Protein AF-A0A7Y9RU69-F1 (afdb_monomer)

Nearest PDB structures (foldseek):
  7a0g-assembly1_GGG  TM=3.962E-01  e=2.880E+00  Serratia marcescens
  7a0g-assembly1_EEE  TM=3.928E-01  e=5.376E+00  Serratia marcescens

Organism: NCBI:txid1119534

Secondary structure (DSSP, 8-state):
----HHHHHHTTTT---HHHHHHHHHHHHHHHHHHHHHHIIIII----S-TTSS-HHHHHHHHHHHHHHHHHHHHHHHHHHHHHHHHHHHHHHHHHHH--

Radius of gyration: 22.65 Å; Cα contacts (8 Å, |Δi|>4): 78; chains: 1; bounding box: 67×18×54 Å

pLDDT: mean 75.7, std 15.47, range [44.38, 95.81]

Mean predicted aligned error: 11.36 Å

Sequence (100 aa):
MQQSPIKAWRGGRFAPSWSFHFGLVLAGWGIFNLLEGIVNHHLLGVHHVR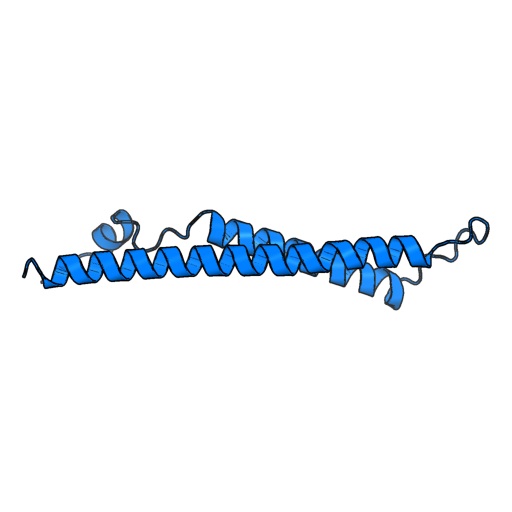DDIGAPLSWDLGFLAFGVPLVISGWLLHKRGSAVMERRARAVARRASVGS

Structure (mmCIF, N/CA/C/O backbone):
data_AF-A0A7Y9RU69-F1
#
_entry.id   AF-A0A7Y9RU69-F1
#
loop_
_atom_site.group_PDB
_atom_site.id
_atom_site.type_symbol
_atom_site.label_atom_id
_atom_site.label_alt_id
_atom_site.label_comp_id
_atom_site.label_asym_id
_atom_site.label_entity_id
_atom_site.label_seq_id
_atom_site.pdbx_PDB_ins_code
_atom_site.Cartn_x
_atom_site.Cartn_y
_atom_site.Cartn_z
_atom_site.occupancy
_atom_site.B_iso_or_equiv
_atom_site.auth_seq_id
_atom_site.auth_comp_id
_atom_site.auth_asym_id
_atom_site.auth_atom_id
_atom_site.pdbx_PDB_model_num
ATOM 1 N N . MET A 1 1 ? -38.900 -0.519 18.649 1.00 44.38 1 MET A N 1
ATOM 2 C CA . MET A 1 1 ? -37.899 0.517 19.001 1.00 44.38 1 MET A CA 1
ATOM 3 C C . MET A 1 1 ? -36.879 0.638 17.870 1.00 44.38 1 MET A C 1
ATOM 5 O O . MET A 1 1 ? -35.985 -0.191 17.775 1.00 44.38 1 MET A O 1
ATOM 9 N N . GLN A 1 2 ? -37.033 1.625 16.982 1.00 50.75 2 GLN A N 1
ATOM 10 C CA . GLN A 1 2 ? -36.108 1.883 15.870 1.00 50.75 2 GLN A CA 1
ATOM 11 C C . GLN A 1 2 ? -34.945 2.744 16.392 1.00 50.75 2 GLN A C 1
ATOM 13 O O . GLN A 1 2 ? -35.143 3.916 16.708 1.00 50.75 2 GLN A O 1
ATOM 18 N N . GLN A 1 3 ? -33.741 2.189 16.552 1.00 54.41 3 GLN A N 1
ATOM 19 C CA . GLN A 1 3 ? -32.585 3.010 16.926 1.00 54.41 3 GLN A CA 1
ATOM 20 C C . GLN A 1 3 ? -32.162 3.874 15.733 1.00 54.41 3 GLN A C 1
ATOM 22 O O . GLN A 1 3 ? -31.905 3.362 14.644 1.00 54.41 3 GLN A O 1
ATOM 27 N N . SER A 1 4 ? -32.104 5.190 15.931 1.00 54.28 4 SER A N 1
ATOM 28 C CA . SER A 1 4 ? -31.794 6.154 14.878 1.00 54.28 4 SER A CA 1
ATOM 29 C C . SER A 1 4 ? -30.339 6.008 14.391 1.00 54.28 4 SER A C 1
ATOM 31 O O . SER A 1 4 ? -29.414 5.965 15.213 1.00 54.28 4 SER A O 1
A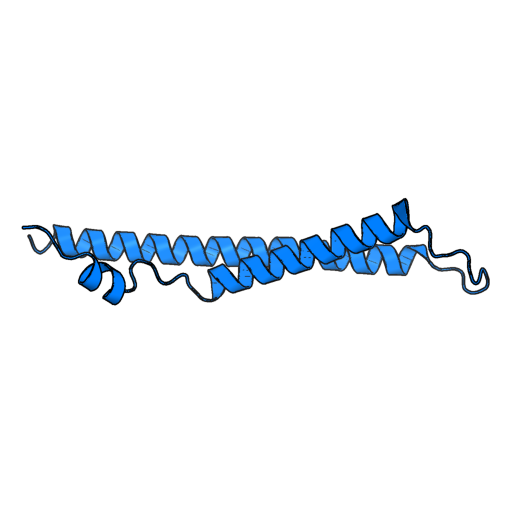TOM 33 N N . PRO A 1 5 ? -30.096 5.974 13.063 1.00 60.88 5 PRO A N 1
ATOM 34 C CA . PRO A 1 5 ? -28.778 5.699 12.466 1.00 60.88 5 PRO A CA 1
ATOM 35 C C . PRO A 1 5 ? -27.673 6.670 12.922 1.00 60.88 5 PRO A C 1
ATOM 37 O O . PRO A 1 5 ? -26.494 6.318 12.949 1.00 60.88 5 PRO A O 1
ATOM 40 N N . ILE A 1 6 ? -28.058 7.861 13.387 1.00 67.56 6 ILE A N 1
ATOM 41 C CA . ILE A 1 6 ? -27.177 8.917 13.902 1.00 67.56 6 ILE A CA 1
ATOM 42 C C . ILE A 1 6 ? -26.445 8.500 15.193 1.00 67.56 6 ILE A C 1
ATOM 44 O O . ILE A 1 6 ? -25.246 8.750 15.328 1.00 67.56 6 ILE A O 1
ATOM 48 N N . LYS A 1 7 ? -27.116 7.816 16.137 1.00 65.31 7 LYS A N 1
ATOM 49 C CA . LYS A 1 7 ? -26.459 7.294 17.360 1.00 65.31 7 LYS A CA 1
ATOM 50 C C . LYS A 1 7 ? -25.425 6.229 17.018 1.00 65.31 7 LYS A C 1
ATOM 52 O O . LYS A 1 7 ? -24.350 6.162 17.607 1.00 65.31 7 LYS A O 1
ATOM 57 N N . ALA A 1 8 ? -25.759 5.425 16.021 1.00 60.38 8 ALA A N 1
ATOM 58 C CA . ALA A 1 8 ? -24.929 4.356 15.523 1.00 60.38 8 ALA A CA 1
ATOM 59 C C . ALA A 1 8 ? -23.642 4.914 14.865 1.00 60.38 8 ALA A C 1
ATOM 61 O O . ALA A 1 8 ? -22.564 4.342 15.047 1.00 60.38 8 ALA A O 1
ATOM 62 N N . TRP A 1 9 ? -23.740 6.037 14.147 1.00 59.41 9 TRP A N 1
ATOM 63 C CA . TRP A 1 9 ? -22.607 6.748 13.541 1.00 59.41 9 TRP A CA 1
ATOM 64 C C . TRP A 1 9 ? -21.715 7.440 14.590 1.00 59.41 9 TRP A C 1
ATOM 66 O O . TRP A 1 9 ? -20.499 7.262 14.575 1.00 59.41 9 TRP A O 1
ATOM 76 N N . ARG A 1 10 ? -22.312 8.112 15.587 1.00 61.75 10 ARG A N 1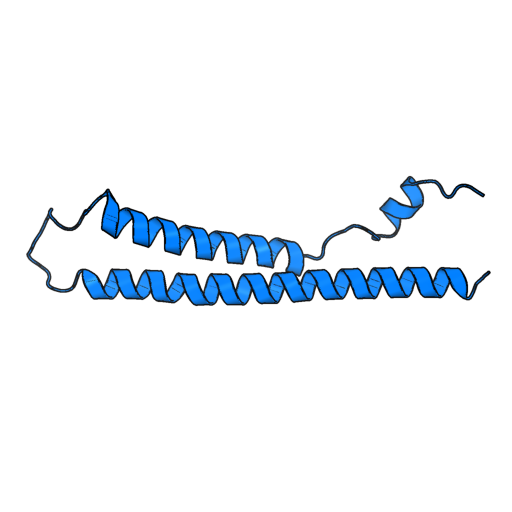
ATOM 77 C CA . ARG A 1 10 ? -21.581 8.726 16.717 1.00 61.75 10 ARG A CA 1
ATOM 78 C C . ARG A 1 10 ? -20.841 7.723 17.613 1.00 61.75 10 ARG A C 1
ATOM 80 O O . ARG A 1 10 ? -19.862 8.093 18.246 1.00 61.75 10 ARG A O 1
ATOM 87 N N . GLY A 1 11 ? -21.273 6.462 17.659 1.00 59.59 11 GLY A N 1
ATOM 88 C CA . GLY A 1 11 ? -20.651 5.407 18.471 1.00 59.59 11 GLY A CA 1
ATOM 89 C C . GLY A 1 11 ? -19.346 4.819 17.916 1.00 59.59 11 GLY A C 1
ATOM 90 O O . GLY A 1 11 ? -18.892 3.794 18.418 1.00 59.59 11 GLY A O 1
ATOM 91 N N . GLY A 1 12 ? -18.767 5.384 16.848 1.00 58.38 12 GLY A N 1
ATOM 92 C CA . GLY A 1 12 ? -17.503 4.900 16.271 1.00 58.38 12 GLY A CA 1
ATOM 93 C C . GLY A 1 12 ? -17.598 3.529 15.587 1.00 58.38 12 GLY A C 1
ATOM 94 O O . GLY A 1 12 ? -16.579 2.948 15.226 1.00 58.38 12 GLY A O 1
ATOM 95 N N . ARG A 1 13 ? -18.816 3.015 15.370 1.00 59.53 13 ARG A N 1
ATOM 96 C CA . ARG A 1 13 ? -19.089 1.704 14.750 1.00 59.53 13 ARG A CA 1
ATOM 97 C C . ARG A 1 13 ? -18.577 1.569 13.308 1.00 59.53 13 ARG A C 1
ATOM 99 O O . ARG A 1 13 ? -18.522 0.453 12.811 1.00 59.53 13 ARG A O 1
ATOM 106 N N . PHE A 1 14 ? -18.216 2.679 12.661 1.00 56.31 14 PHE A N 1
ATOM 107 C CA . PHE A 1 14 ? -17.775 2.721 11.264 1.00 56.31 14 PHE A CA 1
ATOM 108 C C . PHE A 1 14 ? -16.520 3.559 11.016 1.00 56.31 14 PHE A C 1
ATOM 110 O O . PHE A 1 14 ? -16.163 3.737 9.862 1.00 56.31 14 PHE A O 1
ATOM 117 N N . ALA A 1 15 ? -15.850 4.083 12.047 1.00 62.19 15 ALA A N 1
ATOM 118 C CA . ALA A 1 15 ? -14.631 4.863 11.833 1.00 62.19 15 ALA A CA 1
ATOM 119 C C . ALA A 1 15 ? -13.467 3.894 11.565 1.00 62.19 15 ALA A C 1
ATOM 121 O O . ALA A 1 15 ? -13.022 3.231 12.510 1.00 62.19 15 ALA A O 1
ATOM 122 N N . PRO A 1 16 ? -12.982 3.750 10.317 1.00 68.56 16 PRO A N 1
ATOM 123 C CA . PRO A 1 16 ? -11.932 2.788 10.029 1.00 68.56 16 PRO A CA 1
ATOM 124 C C . PRO A 1 16 ? -10.642 3.260 10.707 1.00 68.56 16 PRO A C 1
ATOM 126 O O . PRO A 1 16 ? -10.334 4.453 10.738 1.00 68.56 16 PRO A O 1
ATOM 129 N N . SER A 1 17 ? -9.899 2.329 11.308 1.00 83.00 17 SER A N 1
ATOM 130 C CA . SER A 1 17 ? -8.686 2.685 12.050 1.00 83.00 17 SER 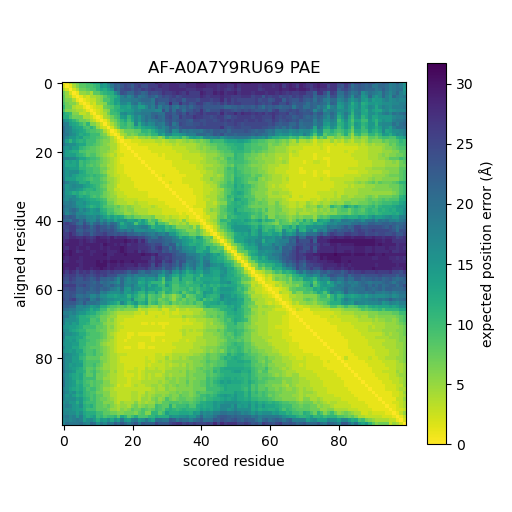A CA 1
ATOM 131 C C . SER A 1 17 ? -7.622 3.305 11.140 1.00 83.00 17 SER A C 1
ATOM 133 O O . SER A 1 17 ? -7.574 3.034 9.942 1.00 83.00 17 SER A O 1
ATOM 135 N N . TRP A 1 18 ? -6.715 4.098 11.712 1.00 86.00 18 TRP A N 1
ATOM 136 C CA . TRP A 1 18 ? -5.559 4.626 10.978 1.00 86.00 18 TRP A CA 1
ATOM 137 C C . TRP A 1 18 ? -4.752 3.518 10.289 1.00 86.00 18 TRP A C 1
ATOM 139 O O . TRP A 1 18 ? -4.382 3.666 9.132 1.00 86.00 18 TRP A O 1
ATOM 149 N N . SER A 1 19 ? -4.577 2.364 10.942 1.00 87.88 19 SER A N 1
ATOM 150 C CA . SER A 1 19 ? -3.910 1.193 10.356 1.00 87.88 19 SER A CA 1
ATOM 151 C C . SER A 1 19 ? -4.626 0.640 9.119 1.00 87.88 19 SER A C 1
ATOM 153 O O . SER A 1 19 ? -3.968 0.157 8.206 1.00 87.88 19 SER A O 1
ATOM 155 N N . PHE A 1 20 ? -5.959 0.727 9.062 1.00 90.56 20 PHE A N 1
ATOM 156 C CA . PHE A 1 20 ? -6.726 0.294 7.893 1.00 90.56 20 PHE A CA 1
ATOM 157 C C . PHE A 1 20 ? -6.398 1.148 6.662 1.00 90.56 20 PHE A C 1
ATOM 159 O O . PHE A 1 20 ? -6.028 0.604 5.623 1.00 90.56 20 PHE A O 1
ATOM 166 N N . HIS A 1 21 ? -6.507 2.474 6.792 1.00 91.12 21 HIS A N 1
ATOM 167 C CA . HIS A 1 21 ? -6.269 3.400 5.683 1.00 91.12 21 HIS A CA 1
ATOM 168 C C . HIS A 1 21 ? -4.794 3.449 5.302 1.00 91.12 21 HIS A C 1
ATOM 170 O O . HIS A 1 21 ? -4.454 3.333 4.130 1.00 91.12 21 HIS A O 1
ATOM 176 N N . PHE A 1 22 ? -3.914 3.568 6.297 1.00 93.75 22 PHE A N 1
ATOM 177 C CA . PHE A 1 22 ? -2.479 3.649 6.062 1.00 93.75 22 PHE A CA 1
ATOM 178 C C . PHE A 1 22 ? -1.939 2.361 5.434 1.00 93.75 22 PHE A C 1
ATOM 180 O O . PHE A 1 22 ? -1.094 2.422 4.549 1.00 93.75 22 PHE A O 1
ATOM 187 N N . GLY A 1 23 ? -2.477 1.197 5.819 1.00 92.69 23 GLY A N 1
ATOM 188 C CA . GLY A 1 23 ? -2.150 -0.073 5.174 1.00 92.69 23 GLY A CA 1
ATOM 189 C C . GLY A 1 23 ? -2.513 -0.102 3.686 1.00 92.69 23 GLY A C 1
ATOM 190 O O . GLY A 1 23 ? -1.706 -0.548 2.876 1.00 92.69 23 GLY A O 1
ATOM 191 N N . LEU A 1 24 ? -3.684 0.425 3.308 1.00 93.88 24 LEU A N 1
ATOM 192 C CA . LEU A 1 24 ? -4.100 0.516 1.901 1.00 93.88 24 LEU A CA 1
ATOM 193 C C . LEU A 1 24 ? -3.256 1.508 1.102 1.00 93.88 24 LEU A C 1
ATOM 195 O O . LEU A 1 24 ? -2.870 1.193 -0.018 1.00 93.88 24 LEU A O 1
ATOM 199 N N . VAL A 1 25 ? -2.938 2.672 1.677 1.00 95.75 25 VAL A N 1
ATOM 200 C CA . VAL A 1 25 ? -2.045 3.653 1.039 1.00 95.75 25 VAL A CA 1
ATOM 201 C C . VAL A 1 25 ? -0.666 3.040 0.807 1.00 95.75 25 VAL A C 1
ATOM 203 O O . VAL A 1 25 ? -0.138 3.134 -0.295 1.00 95.75 25 VAL A O 1
ATOM 206 N N . LEU A 1 26 ? -0.108 2.354 1.809 1.00 94.94 26 LEU A N 1
ATOM 207 C CA . LEU A 1 26 ? 1.207 1.720 1.708 1.00 94.94 26 LEU A CA 1
ATOM 208 C C . LEU A 1 26 ? 1.220 0.577 0.682 1.00 94.94 26 LEU A C 1
ATOM 210 O O . LEU A 1 26 ? 2.153 0.469 -0.111 1.00 94.94 26 LEU A O 1
ATOM 214 N N . ALA A 1 27 ? 0.168 -0.246 0.662 1.00 94.00 27 ALA A N 1
ATOM 215 C CA . ALA A 1 27 ? 0.027 -1.310 -0.325 1.00 94.00 27 ALA A CA 1
ATOM 216 C C . ALA A 1 27 ? -0.141 -0.749 -1.744 1.00 94.00 27 ALA A C 1
ATOM 218 O O . ALA A 1 27 ? 0.515 -1.224 -2.667 1.00 94.00 27 ALA A O 1
ATOM 219 N N . GLY A 1 28 ? -0.967 0.288 -1.912 1.00 93.44 28 GLY A N 1
ATOM 220 C CA . GLY A 1 28 ? -1.152 0.985 -3.185 1.00 93.44 28 GLY A CA 1
ATOM 221 C C . GLY A 1 28 ? 0.135 1.636 -3.684 1.00 93.44 28 GLY A C 1
ATOM 222 O O . GLY A 1 28 ? 0.464 1.502 -4.858 1.00 93.44 28 GLY A O 1
ATOM 223 N N . TRP A 1 29 ? 0.910 2.253 -2.788 1.00 92.62 29 TRP A N 1
ATOM 224 C CA . TRP A 1 29 ? 2.236 2.781 -3.105 1.00 92.62 29 TRP A CA 1
ATOM 225 C C . TRP A 1 29 ? 3.172 1.670 -3.590 1.00 92.62 29 TRP A C 1
ATOM 227 O O . TRP A 1 29 ? 3.771 1.799 -4.651 1.00 92.62 29 TRP A O 1
ATOM 237 N N . GLY A 1 30 ? 3.253 0.543 -2.876 1.00 91.25 30 GLY A N 1
ATOM 238 C CA . GLY A 1 30 ? 4.050 -0.608 -3.311 1.00 91.25 30 GLY A CA 1
ATOM 239 C C . GLY A 1 30 ? 3.637 -1.137 -4.691 1.00 91.25 30 GLY A C 1
ATOM 240 O O . GLY A 1 30 ? 4.497 -1.345 -5.541 1.00 91.25 30 GLY A O 1
ATOM 241 N N . ILE A 1 31 ? 2.330 -1.278 -4.948 1.00 91.94 31 ILE A N 1
ATOM 242 C CA . ILE A 1 31 ? 1.796 -1.698 -6.257 1.00 91.94 31 ILE A CA 1
ATOM 243 C C . ILE A 1 31 ? 2.181 -0.697 -7.347 1.00 91.94 31 ILE A C 1
ATOM 245 O O . ILE A 1 31 ? 2.626 -1.112 -8.412 1.00 91.94 31 ILE A O 1
ATOM 249 N N . PHE A 1 32 ? 2.049 0.605 -7.086 1.00 87.88 32 PHE A N 1
ATOM 250 C CA . PHE A 1 32 ? 2.448 1.647 -8.028 1.00 87.88 32 PHE A CA 1
ATOM 251 C C . PHE A 1 32 ? 3.930 1.534 -8.403 1.00 87.88 32 PHE A C 1
ATOM 253 O O . PHE A 1 32 ? 4.241 1.535 -9.585 1.00 87.88 32 PHE A O 1
ATOM 260 N N . ASN A 1 33 ? 4.825 1.346 -7.426 1.00 85.19 33 ASN A N 1
ATOM 261 C CA . ASN A 1 33 ? 6.262 1.185 -7.691 1.00 85.19 33 ASN A CA 1
ATOM 262 C C . ASN A 1 33 ? 6.556 -0.066 -8.534 1.00 85.19 33 ASN A C 1
ATOM 264 O O . ASN A 1 33 ? 7.400 -0.024 -9.423 1.00 85.19 33 ASN A O 1
ATOM 268 N N . LEU A 1 34 ? 5.847 -1.173 -8.283 1.00 85.19 34 LEU A N 1
ATOM 269 C CA . LEU A 1 34 ? 5.990 -2.385 -9.093 1.00 85.19 34 LEU A CA 1
ATOM 270 C C . LEU A 1 34 ? 5.509 -2.165 -10.531 1.00 85.19 34 LEU A C 1
ATOM 272 O O . LEU A 1 34 ? 6.186 -2.575 -11.469 1.00 85.19 34 LEU A O 1
ATOM 276 N N . LEU A 1 35 ? 4.351 -1.523 -10.706 1.00 85.06 35 LEU A N 1
ATOM 277 C CA . LEU A 1 35 ? 3.790 -1.240 -12.025 1.00 85.06 35 LEU A CA 1
ATOM 278 C C . LEU A 1 35 ? 4.664 -0.267 -12.810 1.00 85.06 35 LEU A C 1
ATOM 280 O O . LEU A 1 35 ? 4.923 -0.519 -13.977 1.00 85.06 35 LEU A O 1
ATOM 284 N N . GLU A 1 36 ? 5.124 0.810 -12.180 1.00 81.38 36 GLU A N 1
ATOM 285 C CA . GLU A 1 36 ? 5.965 1.827 -12.810 1.00 81.38 36 GLU A CA 1
ATOM 286 C C . GLU A 1 36 ? 7.322 1.243 -13.211 1.00 81.38 36 GLU A C 1
ATOM 288 O O . GLU A 1 36 ? 7.698 1.368 -14.372 1.00 81.38 36 GLU A O 1
ATOM 293 N N . GLY A 1 37 ? 7.959 0.456 -12.335 1.00 76.81 37 GLY A N 1
ATOM 294 C CA . GLY A 1 37 ? 9.163 -0.300 -12.683 1.00 76.81 37 GLY A CA 1
ATOM 295 C C . GLY A 1 37 ? 8.929 -1.231 -13.876 1.00 76.81 37 GLY A C 1
ATOM 296 O O . GLY A 1 37 ? 9.609 -1.129 -14.893 1.00 76.81 37 GLY A O 1
ATOM 297 N N . ILE A 1 38 ? 7.912 -2.101 -13.822 1.00 76.25 38 ILE A N 1
ATOM 298 C CA . ILE A 1 38 ? 7.607 -3.025 -14.930 1.00 76.25 38 ILE A CA 1
ATOM 299 C C . ILE A 1 38 ? 7.335 -2.264 -16.232 1.00 76.25 38 ILE A C 1
ATOM 301 O O . ILE A 1 38 ? 7.877 -2.636 -17.273 1.00 76.25 38 ILE A O 1
ATOM 305 N N . VAL A 1 39 ? 6.506 -1.221 -16.186 1.00 77.38 39 VAL A N 1
ATOM 306 C CA . VAL A 1 39 ? 6.109 -0.428 -17.355 1.00 77.38 39 VAL A CA 1
ATOM 307 C C . VAL A 1 39 ? 7.303 0.322 -17.932 1.00 77.38 39 VAL A C 1
ATOM 309 O O . VAL A 1 39 ? 7.500 0.287 -19.143 1.00 77.38 39 VAL A O 1
ATOM 312 N N . ASN A 1 40 ? 8.146 0.930 -17.105 1.00 69.62 40 ASN A N 1
ATOM 313 C CA . ASN A 1 40 ? 9.352 1.601 -17.575 1.00 69.62 40 ASN A CA 1
ATOM 314 C C . ASN A 1 40 ? 10.319 0.623 -18.248 1.00 69.62 40 ASN A C 1
ATOM 316 O O . ASN A 1 40 ? 10.870 0.941 -19.304 1.00 69.62 40 ASN A O 1
ATOM 320 N N . HIS A 1 41 ? 10.462 -0.590 -17.703 1.00 67.94 41 HIS A N 1
ATOM 321 C CA . HIS A 1 41 ? 11.314 -1.623 -18.296 1.00 67.94 41 HIS A CA 1
ATOM 322 C C . HIS A 1 41 ? 10.748 -2.215 -19.588 1.00 67.94 41 HIS A C 1
ATOM 324 O O . HIS A 1 41 ? 11.516 -2.487 -20.505 1.00 67.94 41 HIS A O 1
ATOM 330 N N . HIS A 1 42 ? 9.430 -2.415 -19.682 1.00 66.06 42 HIS A N 1
ATOM 331 C CA . HIS A 1 42 ? 8.821 -3.138 -20.807 1.00 66.06 42 HIS A CA 1
ATOM 332 C C . HIS A 1 42 ? 8.243 -2.233 -21.904 1.00 66.06 42 HIS A C 1
ATOM 334 O O . HIS A 1 42 ? 8.293 -2.614 -23.069 1.00 66.06 42 HIS A O 1
ATOM 340 N N . LEU A 1 43 ? 7.660 -1.075 -21.564 1.00 61.19 43 LEU A N 1
ATOM 341 C CA . LEU A 1 43 ? 7.003 -0.181 -22.534 1.00 61.19 43 LEU A CA 1
ATOM 342 C C . LEU A 1 43 ? 7.922 0.930 -23.025 1.00 61.19 43 LEU A C 1
ATOM 344 O O . LEU A 1 43 ? 7.867 1.288 -24.197 1.00 61.19 43 LEU A O 1
ATOM 348 N N . LEU A 1 44 ? 8.711 1.515 -22.126 1.00 58.25 44 LEU A N 1
ATOM 349 C CA . LEU A 1 44 ? 9.521 2.680 -22.460 1.00 58.25 44 LEU A CA 1
ATOM 350 C C . LEU A 1 44 ? 10.934 2.290 -22.893 1.00 58.25 44 LEU A C 1
ATOM 352 O O . LEU A 1 44 ? 11.506 2.997 -23.718 1.00 58.25 44 LEU A O 1
ATOM 356 N N . GLY A 1 45 ? 11.490 1.177 -22.393 1.00 58.34 45 GLY A N 1
ATOM 357 C CA . GLY A 1 45 ? 12.839 0.734 -22.768 1.00 58.34 45 GLY A CA 1
ATOM 358 C C . GLY A 1 45 ? 13.884 1.847 -22.614 1.00 58.34 45 GLY A C 1
ATOM 359 O O . GLY A 1 45 ? 14.872 1.883 -23.347 1.00 58.34 45 GLY A O 1
ATOM 360 N N . VAL A 1 46 ? 13.635 2.810 -21.716 1.00 58.62 46 VAL A N 1
ATOM 361 C CA . VAL A 1 46 ? 14.475 3.995 -21.518 1.00 58.62 46 VAL A CA 1
ATOM 362 C C . VAL A 1 46 ? 15.697 3.562 -20.717 1.00 58.62 46 VAL A C 1
ATOM 364 O O . VAL A 1 46 ? 15.770 3.742 -19.512 1.00 58.62 46 VAL A O 1
ATOM 367 N N . HIS A 1 47 ? 16.639 2.953 -21.433 1.00 58.25 47 HIS A N 1
ATOM 368 C CA . HIS A 1 47 ? 18.042 2.747 -21.061 1.00 58.25 47 HIS A CA 1
ATOM 369 C C . HIS A 1 47 ? 18.960 2.852 -22.300 1.00 58.2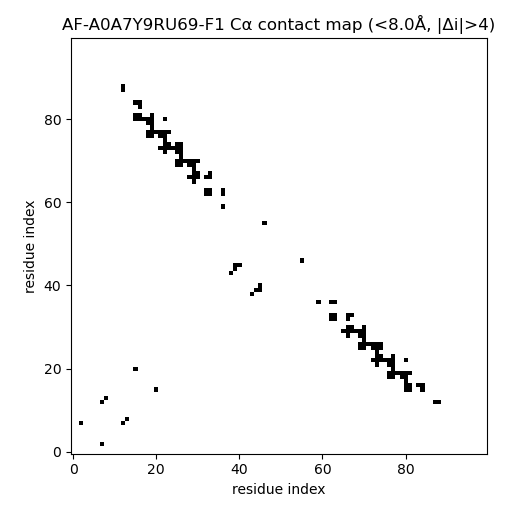5 47 HIS A C 1
ATOM 371 O O . HIS A 1 47 ? 20.054 2.311 -22.306 1.00 58.25 47 HIS A O 1
ATOM 377 N N . HIS A 1 48 ? 18.547 3.553 -23.366 1.00 54.72 48 HIS A N 1
ATOM 378 C CA . HIS A 1 48 ? 19.344 3.695 -24.604 1.00 54.72 48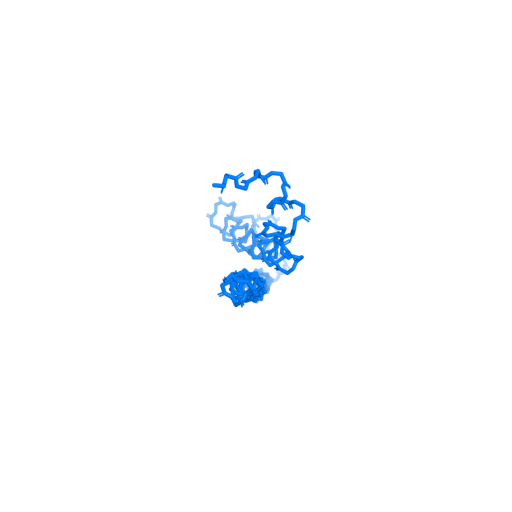 HIS A CA 1
ATOM 379 C C . HIS A 1 48 ? 19.836 5.120 -24.899 1.00 54.72 48 HIS A C 1
ATOM 381 O O . HIS A 1 48 ? 20.098 5.460 -26.048 1.00 54.72 48 HIS A O 1
ATOM 387 N N . VAL A 1 49 ? 19.982 5.979 -23.884 1.00 51.41 49 VAL A N 1
ATOM 388 C CA . VAL A 1 49 ? 20.560 7.322 -24.104 1.00 51.41 49 VAL A CA 1
ATOM 389 C C . VAL A 1 49 ? 22.056 7.390 -23.770 1.00 51.41 49 VAL A C 1
ATOM 391 O O . VAL A 1 49 ? 22.723 8.270 -24.305 1.00 51.41 49 VAL A O 1
ATOM 394 N N . ARG A 1 50 ? 22.617 6.457 -22.979 1.00 47.47 50 ARG A N 1
ATOM 395 C CA . ARG A 1 50 ? 24.060 6.399 -22.666 1.00 47.47 50 ARG A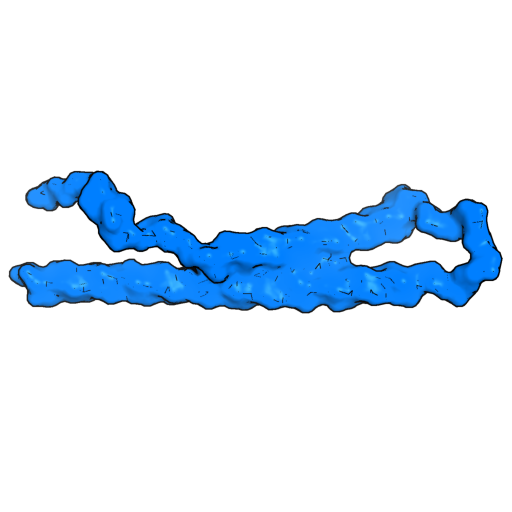 CA 1
ATOM 396 C C . ARG A 1 50 ? 24.514 4.997 -22.208 1.00 47.47 50 ARG A C 1
ATOM 398 O O . ARG A 1 50 ? 24.245 4.598 -21.079 1.00 47.47 50 ARG A O 1
ATOM 405 N N . ASP A 1 51 ? 25.196 4.265 -23.092 1.00 48.19 51 ASP A N 1
ATOM 406 C CA . ASP A 1 51 ? 25.773 2.920 -22.877 1.00 48.19 51 ASP A CA 1
ATOM 407 C C . ASP A 1 51 ? 27.137 2.938 -22.127 1.00 48.19 51 ASP A C 1
ATOM 409 O O . ASP A 1 51 ? 27.978 2.061 -22.314 1.00 48.19 51 ASP A O 1
ATOM 413 N N . ASP A 1 52 ? 27.409 3.942 -21.288 1.00 54.81 52 ASP A N 1
ATOM 414 C CA . ASP A 1 52 ? 28.734 4.196 -20.690 1.00 54.81 52 ASP A CA 1
ATOM 415 C C . ASP A 1 52 ? 28.884 3.800 -19.205 1.00 54.81 52 ASP A C 1
ATOM 417 O O . ASP A 1 52 ? 29.990 3.867 -18.667 1.00 54.81 52 ASP A O 1
ATOM 421 N N . ILE A 1 53 ? 27.831 3.318 -18.527 1.00 53.81 53 ILE A N 1
ATOM 422 C CA . ILE A 1 53 ? 27.914 2.910 -17.109 1.00 53.81 53 ILE A CA 1
ATOM 423 C C . ILE A 1 53 ? 27.187 1.572 -16.897 1.00 53.81 53 ILE A C 1
ATOM 425 O O . ILE A 1 53 ? 25.970 1.501 -16.756 1.00 53.81 53 ILE A O 1
ATOM 429 N N . GLY A 1 54 ? 27.955 0.481 -16.920 1.00 49.25 54 GLY A N 1
ATOM 430 C CA . GLY A 1 54 ? 27.478 -0.903 -17.019 1.00 49.25 54 GLY A CA 1
ATOM 431 C C . GLY A 1 54 ? 26.790 -1.507 -15.787 1.00 49.25 54 GLY A C 1
ATOM 432 O O . GLY A 1 54 ? 27.252 -2.534 -15.294 1.00 49.25 54 GLY A O 1
ATOM 433 N N . ALA A 1 55 ? 25.675 -0.940 -15.313 1.00 54.97 55 ALA A N 1
ATOM 434 C CA . ALA A 1 55 ? 24.770 -1.645 -14.393 1.00 54.97 55 ALA A CA 1
ATOM 435 C C . ALA A 1 55 ? 23.290 -1.166 -14.399 1.00 54.97 55 ALA A C 1
ATOM 437 O O . ALA A 1 55 ? 22.780 -0.805 -13.339 1.00 54.97 55 ALA A O 1
ATOM 438 N N . PRO A 1 56 ? 22.550 -1.190 -15.527 1.00 60.09 56 PRO A N 1
ATOM 439 C CA . PRO A 1 56 ? 21.133 -0.787 -15.536 1.00 60.09 56 PRO A CA 1
ATOM 440 C C . PRO A 1 56 ? 20.232 -1.738 -14.722 1.00 60.09 56 PRO A C 1
ATOM 442 O O . PRO A 1 56 ? 19.372 -1.309 -13.961 1.00 60.09 56 PRO A O 1
ATOM 445 N N . LEU A 1 57 ? 20.494 -3.049 -14.799 1.00 59.91 57 LEU A N 1
ATOM 446 C CA . LEU A 1 57 ? 19.603 -4.092 -14.268 1.00 59.91 57 LEU A CA 1
ATOM 447 C C . LEU A 1 57 ? 19.517 -4.157 -12.730 1.00 59.91 57 LEU A C 1
ATOM 449 O O . LEU A 1 57 ? 18.529 -4.641 -12.180 1.00 59.91 57 LEU A O 1
ATOM 453 N N . SER A 1 58 ? 20.568 -3.745 -12.015 1.00 59.25 58 SER A N 1
ATOM 454 C CA . SER A 1 58 ? 20.645 -3.876 -10.552 1.00 59.25 58 SER A CA 1
ATOM 455 C C . SER A 1 58 ? 19.843 -2.800 -9.825 1.00 59.25 58 SER A C 1
ATOM 457 O O . SER A 1 58 ? 19.283 -3.071 -8.761 1.00 59.25 58 SER A O 1
ATOM 459 N N . TRP A 1 59 ? 19.750 -1.601 -10.405 1.00 58.88 59 TRP A N 1
ATOM 460 C CA . TRP A 1 59 ? 18.937 -0.513 -9.865 1.00 58.88 59 TRP A CA 1
ATOM 461 C C . TRP A 1 59 ? 17.441 -0.815 -10.010 1.00 58.88 59 TRP A C 1
ATOM 463 O O . TRP A 1 59 ? 16.668 -0.671 -9.062 1.00 58.88 59 TRP A O 1
ATOM 473 N N . ASP A 1 60 ? 17.082 -1.373 -11.160 1.00 61.69 60 ASP A N 1
ATOM 474 C CA . ASP A 1 60 ? 15.742 -1.819 -11.533 1.00 61.69 60 ASP A CA 1
ATOM 475 C C . ASP A 1 60 ? 15.226 -2.931 -10.599 1.00 61.69 60 ASP A C 1
ATOM 477 O O . ASP A 1 60 ? 14.135 -2.855 -10.021 1.00 61.69 60 ASP A O 1
ATOM 481 N N . LEU A 1 61 ? 16.068 -3.941 -10.351 1.00 63.91 61 LEU A N 1
ATOM 482 C CA . LEU A 1 61 ? 15.797 -4.999 -9.375 1.00 63.91 61 LEU A CA 1
ATOM 483 C C . LEU A 1 61 ? 15.716 -4.463 -7.941 1.00 63.91 61 LEU A C 1
ATOM 485 O O . LEU A 1 61 ? 14.884 -4.939 -7.170 1.00 63.91 61 LEU A O 1
ATOM 489 N N . GLY A 1 62 ? 16.538 -3.473 -7.581 1.00 66.50 62 GLY A N 1
ATOM 490 C CA . GLY A 1 62 ? 16.495 -2.823 -6.269 1.00 66.50 62 GLY A CA 1
ATOM 491 C C . GLY A 1 62 ? 15.165 -2.112 -6.006 1.00 66.50 62 GLY A C 1
ATOM 492 O O . GLY A 1 62 ? 14.607 -2.222 -4.912 1.00 66.50 62 GLY A O 1
ATOM 493 N N . PHE A 1 63 ? 14.611 -1.450 -7.022 1.00 67.06 63 PHE A N 1
ATOM 494 C CA . PHE A 1 63 ? 13.335 -0.743 -6.920 1.00 67.06 63 PHE A CA 1
ATOM 495 C C . PHE A 1 63 ? 12.142 -1.710 -6.824 1.00 67.06 63 PHE A C 1
ATOM 497 O O . PHE A 1 63 ? 11.283 -1.570 -5.946 1.00 67.06 63 PHE A O 1
ATOM 504 N N . LEU A 1 64 ? 12.131 -2.766 -7.647 1.00 68.31 64 LEU A N 1
ATOM 505 C CA . LEU A 1 64 ? 11.135 -3.843 -7.562 1.00 68.31 64 LEU A CA 1
ATOM 506 C C . LEU A 1 64 ? 11.202 -4.582 -6.217 1.00 68.31 64 LEU A C 1
ATOM 508 O O . LEU A 1 64 ? 10.170 -4.845 -5.589 1.00 68.31 64 LEU A O 1
ATOM 512 N N . ALA A 1 65 ? 12.416 -4.863 -5.737 1.00 75.56 65 ALA A N 1
ATOM 513 C CA . ALA A 1 65 ? 12.646 -5.493 -4.442 1.00 75.56 65 ALA A CA 1
ATOM 514 C C . ALA A 1 65 ? 12.161 -4.632 -3.268 1.00 75.56 65 ALA A C 1
ATOM 516 O O . ALA A 1 65 ? 11.859 -5.186 -2.215 1.00 75.56 65 ALA A O 1
ATOM 517 N N . PHE A 1 66 ? 12.031 -3.311 -3.435 1.00 79.12 66 PHE A N 1
ATOM 518 C CA . PHE A 1 66 ? 11.452 -2.420 -2.427 1.00 79.12 66 PHE A CA 1
ATOM 519 C C . PHE A 1 66 ? 9.914 -2.377 -2.483 1.00 79.12 66 PHE A C 1
ATOM 521 O O . PHE A 1 66 ? 9.251 -2.302 -1.444 1.00 79.12 66 PHE A O 1
ATOM 528 N N . GLY A 1 67 ? 9.320 -2.504 -3.674 1.00 83.81 67 GLY A N 1
ATOM 529 C CA . GLY A 1 67 ? 7.865 -2.543 -3.861 1.00 83.81 67 GLY A CA 1
ATOM 530 C C . GLY A 1 67 ? 7.194 -3.749 -3.191 1.00 83.81 67 GLY A C 1
ATOM 531 O O . GLY A 1 67 ? 6.167 -3.603 -2.528 1.00 83.81 67 GLY A O 1
ATOM 532 N N . VAL A 1 68 ? 7.794 -4.939 -3.281 1.00 88.00 68 VAL A N 1
ATOM 533 C CA . VAL A 1 68 ? 7.258 -6.172 -2.667 1.00 88.00 68 VAL A CA 1
ATOM 534 C C . VAL A 1 68 ? 7.052 -6.055 -1.142 1.00 88.00 68 VAL A C 1
ATOM 536 O O . VAL A 1 68 ? 5.931 -6.291 -0.673 1.00 88.00 68 VAL A O 1
ATOM 539 N N . PRO A 1 69 ? 8.058 -5.673 -0.331 1.00 91.50 69 PRO A N 1
ATOM 540 C CA . PRO A 1 69 ? 7.887 -5.526 1.110 1.00 91.50 69 PRO A CA 1
ATOM 541 C C . PRO A 1 69 ? 6.922 -4.396 1.483 1.00 91.50 69 PRO A C 1
ATOM 543 O O . PRO A 1 69 ? 6.224 -4.529 2.491 1.00 91.50 69 PRO A O 1
ATOM 546 N N . LEU A 1 70 ? 6.807 -3.333 0.676 1.00 90.75 70 LEU A N 1
ATOM 547 C CA . LEU A 1 70 ? 5.775 -2.301 0.847 1.00 90.75 70 LEU A CA 1
ATOM 548 C C . LEU A 1 70 ? 4.364 -2.884 0.704 1.00 90.75 70 LEU A C 1
ATOM 550 O O . LEU A 1 70 ? 3.520 -2.667 1.578 1.00 90.75 70 LEU A O 1
ATOM 554 N N . VAL A 1 71 ? 4.121 -3.678 -0.346 1.00 93.75 71 VAL A N 1
ATOM 555 C CA . VAL A 1 71 ? 2.828 -4.347 -0.566 1.00 93.75 71 VAL A CA 1
ATOM 556 C C . VAL A 1 71 ? 2.496 -5.290 0.586 1.00 93.75 71 VAL A C 1
ATOM 558 O O . VAL A 1 71 ? 1.405 -5.209 1.153 1.00 93.75 71 VAL A O 1
ATOM 561 N N . ILE A 1 72 ? 3.440 -6.150 0.976 1.00 95.75 72 ILE A N 1
ATOM 562 C CA . ILE A 1 72 ? 3.239 -7.120 2.061 1.00 95.75 72 ILE A CA 1
ATOM 563 C C . ILE A 1 72 ? 2.949 -6.394 3.378 1.00 95.75 72 ILE A C 1
ATOM 565 O O . ILE A 1 72 ? 1.962 -6.697 4.053 1.00 95.75 72 ILE A O 1
ATOM 569 N N . SER A 1 73 ? 3.769 -5.407 3.737 1.00 94.56 73 SER A N 1
ATOM 570 C CA . SER A 1 73 ? 3.623 -4.667 4.995 1.00 94.56 73 SER A CA 1
ATOM 571 C C . SER A 1 73 ? 2.321 -3.869 5.035 1.00 94.56 73 SER A C 1
ATOM 573 O O . SER A 1 73 ? 1.610 -3.904 6.043 1.00 94.56 73 SER A O 1
ATOM 575 N N . GLY A 1 74 ? 1.961 -3.207 3.930 1.00 94.62 74 GLY A N 1
ATOM 576 C CA . GLY A 1 74 ? 0.700 -2.481 3.795 1.00 94.62 74 GLY A CA 1
ATOM 577 C C . GLY A 1 74 ? -0.512 -3.400 3.929 1.00 94.62 74 GLY A C 1
ATOM 578 O O . GLY A 1 74 ? -1.428 -3.120 4.706 1.00 94.62 74 GLY A O 1
ATOM 579 N N . TRP A 1 75 ? -0.482 -4.558 3.266 1.00 95.81 75 TRP A N 1
ATOM 580 C CA . TRP A 1 75 ? -1.550 -5.554 3.336 1.00 95.81 75 TRP A CA 1
ATOM 581 C C . TRP A 1 75 ? -1.732 -6.137 4.740 1.00 95.81 75 TRP A C 1
ATOM 583 O O . TRP A 1 75 ? -2.856 -6.234 5.245 1.00 95.81 75 TRP A O 1
ATOM 593 N N . LEU A 1 76 ? -0.634 -6.493 5.410 1.00 95.62 76 LEU A N 1
ATOM 594 C CA . LEU A 1 76 ? -0.674 -6.990 6.785 1.00 95.62 76 LEU A CA 1
ATOM 595 C C . LEU A 1 76 ? -1.211 -5.924 7.746 1.00 95.62 76 LEU A C 1
ATOM 597 O O . LEU A 1 76 ? -2.035 -6.232 8.613 1.00 95.62 76 LEU A O 1
ATOM 601 N N . LEU A 1 77 ? -0.798 -4.665 7.582 1.00 93.88 77 LEU A N 1
ATOM 602 C CA . LEU A 1 77 ? -1.284 -3.554 8.397 1.00 93.88 77 LEU A CA 1
ATOM 603 C C . LEU A 1 77 ? -2.783 -3.303 8.185 1.00 93.88 77 LEU A C 1
ATOM 605 O O . LEU A 1 77 ? -3.525 -3.157 9.161 1.00 93.88 77 LEU A O 1
ATOM 609 N N . HIS A 1 78 ? -3.237 -3.349 6.932 1.00 92.44 78 HIS A N 1
ATOM 610 C CA . HIS A 1 78 ? -4.649 -3.265 6.576 1.00 92.44 78 HIS A CA 1
ATOM 611 C C . HIS A 1 78 ? -5.460 -4.383 7.250 1.00 92.44 78 HIS A C 1
ATOM 613 O O . HIS A 1 78 ? -6.426 -4.097 7.962 1.00 92.44 78 HIS A O 1
ATOM 619 N N . LYS A 1 79 ? -5.025 -5.648 7.131 1.00 93.12 79 LYS A N 1
ATOM 620 C CA . LYS A 1 79 ? -5.691 -6.797 7.774 1.00 93.12 79 LYS A CA 1
ATOM 621 C C . LYS A 1 79 ? -5.781 -6.650 9.290 1.00 93.12 79 LYS A C 1
ATOM 623 O O . LYS A 1 79 ? -6.819 -6.952 9.882 1.00 93.12 79 LYS A O 1
ATOM 628 N N . ARG A 1 80 ? -4.718 -6.155 9.935 1.00 91.44 80 ARG A N 1
ATOM 629 C CA . ARG A 1 80 ? -4.729 -5.862 11.377 1.00 91.44 80 ARG A CA 1
ATOM 630 C C . ARG A 1 80 ? -5.764 -4.790 11.711 1.00 9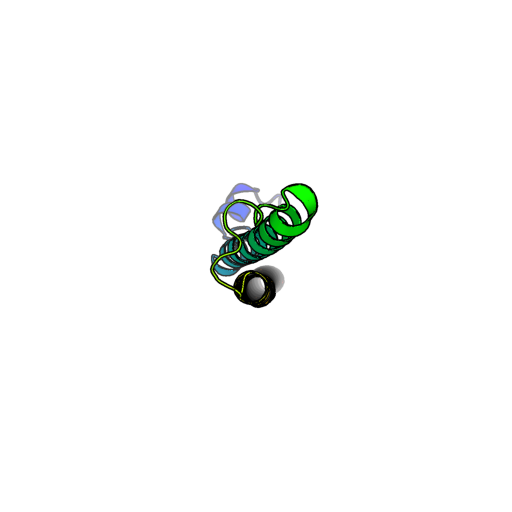1.44 80 ARG A C 1
ATOM 632 O O . ARG A 1 80 ? -6.523 -4.977 12.662 1.00 91.44 80 ARG A O 1
ATOM 639 N N . GLY A 1 81 ? -5.825 -3.715 10.924 1.00 89.19 81 GLY A N 1
ATOM 640 C CA . GLY A 1 81 ? -6.826 -2.658 11.054 1.00 89.19 81 GLY A CA 1
ATOM 641 C C . GLY A 1 81 ? -8.256 -3.199 10.983 1.00 89.19 81 GLY A C 1
ATOM 642 O O . GLY A 1 81 ? -9.044 -2.959 11.900 1.00 89.19 81 GLY A O 1
ATOM 643 N N . SER A 1 82 ? -8.562 -3.995 9.956 1.00 89.12 82 SER A N 1
ATOM 644 C CA . SER A 1 82 ? -9.869 -4.641 9.757 1.00 89.12 82 SER A CA 1
ATOM 645 C C . SER A 1 82 ? -10.245 -5.553 10.928 1.00 89.12 82 SER A C 1
ATOM 647 O O . SER A 1 82 ? -11.320 -5.413 11.511 1.00 89.12 82 SER A O 1
ATOM 649 N N . ALA A 1 83 ? -9.319 -6.407 11.374 1.00 90.00 83 ALA A N 1
ATOM 650 C CA . ALA A 1 83 ? -9.559 -7.314 12.494 1.00 90.00 83 ALA A CA 1
ATOM 651 C C . ALA A 1 83 ? -9.824 -6.571 13.819 1.00 90.00 83 ALA A C 1
ATOM 653 O O . ALA A 1 83 ? -10.629 -7.020 14.639 1.00 90.00 83 ALA A O 1
ATOM 654 N N . VAL A 1 84 ? -9.167 -5.426 14.057 1.00 88.56 84 VAL A N 1
ATOM 655 C CA . VAL A 1 84 ? -9.456 -4.573 15.225 1.00 88.56 84 VAL A CA 1
ATOM 656 C C . VAL A 1 84 ? -10.867 -3.990 15.132 1.00 88.56 84 VAL A C 1
ATOM 658 O O . VAL A 1 84 ? -11.578 -3.988 16.139 1.00 88.56 84 VAL A O 1
ATOM 661 N N . MET A 1 85 ? -11.290 -3.528 13.952 1.00 84.44 85 MET A N 1
ATOM 662 C CA . MET A 1 85 ? -12.640 -2.984 13.749 1.00 84.44 85 MET A CA 1
ATOM 663 C C . MET A 1 85 ? -13.711 -4.038 14.003 1.00 84.44 85 MET A C 1
ATOM 665 O O . MET A 1 85 ? -14.637 -3.799 14.777 1.00 84.44 85 MET A O 1
ATOM 669 N N . GLU A 1 86 ? -13.538 -5.238 13.457 1.00 87.94 86 GLU A N 1
ATOM 670 C CA . GLU A 1 86 ? -14.460 -6.342 13.698 1.00 87.94 86 GLU A CA 1
ATOM 671 C C . GLU A 1 86 ? -14.544 -6.735 15.178 1.00 87.94 86 GLU A C 1
ATOM 673 O O . GLU A 1 86 ? -15.633 -6.969 15.707 1.00 87.94 86 GLU A O 1
ATOM 678 N N . ARG A 1 87 ? -13.404 -6.795 15.883 1.00 88.06 87 ARG A N 1
ATOM 679 C CA . ARG A 1 87 ? -13.387 -7.086 17.326 1.00 88.06 87 ARG A CA 1
ATOM 680 C C . ARG A 1 87 ? -14.156 -6.033 18.120 1.00 88.06 87 ARG A C 1
ATOM 682 O O . ARG A 1 87 ? -14.909 -6.398 19.023 1.00 88.06 87 ARG A O 1
ATOM 689 N N . ARG A 1 88 ? -14.001 -4.750 17.775 1.00 84.88 88 ARG A N 1
ATOM 690 C CA . ARG A 1 88 ? -14.762 -3.652 18.391 1.00 84.88 88 ARG A CA 1
ATOM 691 C C . ARG A 1 88 ? -16.256 -3.786 18.110 1.00 84.88 88 ARG A C 1
ATOM 693 O O . ARG A 1 88 ? -17.045 -3.709 19.047 1.00 84.88 88 ARG A O 1
ATOM 700 N N . ALA A 1 89 ? -16.640 -4.070 16.866 1.00 84.12 89 ALA A N 1
ATOM 701 C CA . ALA A 1 89 ? -18.036 -4.282 16.490 1.00 84.12 89 ALA A CA 1
ATOM 702 C C . ALA A 1 89 ? -18.675 -5.447 17.270 1.00 84.12 89 ALA A C 1
ATOM 704 O O . ALA A 1 89 ? -19.744 -5.283 17.859 1.00 84.12 89 ALA A O 1
ATOM 705 N N . ARG A 1 90 ? -17.982 -6.593 17.372 1.00 86.69 90 ARG A N 1
ATOM 706 C CA . ARG A 1 90 ? -18.432 -7.752 18.168 1.00 86.69 90 ARG A CA 1
ATOM 707 C C . ARG A 1 90 ? -18.564 -7.428 19.659 1.00 86.69 90 ARG A C 1
ATOM 709 O O . ARG A 1 90 ? -19.506 -7.881 20.302 1.00 86.69 90 ARG A O 1
ATOM 716 N N . ALA A 1 91 ? -17.642 -6.648 20.224 1.00 87.44 91 ALA A N 1
ATOM 717 C CA . ALA A 1 91 ? -17.715 -6.231 21.624 1.00 87.44 91 ALA A CA 1
ATOM 718 C C . ALA A 1 91 ? -18.924 -5.320 21.902 1.00 87.44 91 ALA A C 1
ATOM 720 O O . ALA A 1 91 ? -19.589 -5.493 22.922 1.00 87.44 91 ALA A O 1
ATOM 721 N N . VAL A 1 92 ? -19.237 -4.396 20.986 1.00 83.50 92 VAL A N 1
ATOM 722 C CA . VAL A 1 92 ? -20.429 -3.536 21.077 1.00 83.50 92 VAL A CA 1
ATOM 723 C C . VAL A 1 92 ? -21.710 -4.369 21.006 1.00 83.50 92 VAL A C 1
ATOM 725 O O . VAL A 1 92 ? -22.586 -4.194 21.850 1.00 83.50 92 VAL A O 1
ATOM 728 N N . ALA A 1 93 ? -21.797 -5.314 20.064 1.00 83.69 93 ALA A N 1
ATOM 729 C CA . ALA A 1 93 ? -22.956 -6.199 19.931 1.00 83.69 93 ALA A CA 1
ATOM 730 C C . ALA A 1 93 ? -23.196 -7.046 21.194 1.00 83.69 93 ALA A C 1
ATOM 732 O O . ALA A 1 93 ? -24.320 -7.107 21.682 1.00 83.69 93 ALA A O 1
ATOM 733 N N . ARG A 1 94 ? -22.134 -7.623 21.782 1.00 87.31 94 ARG A N 1
ATOM 734 C CA . ARG A 1 94 ? -22.231 -8.396 23.036 1.00 87.31 94 ARG A CA 1
ATOM 735 C C . ARG A 1 94 ? -22.711 -7.570 24.228 1.00 87.31 94 ARG A C 1
ATOM 737 O O . ARG A 1 94 ? -23.458 -8.073 25.053 1.00 87.31 94 ARG A O 1
ATOM 744 N N . ARG A 1 95 ? -22.293 -6.305 24.346 1.00 83.44 95 ARG A N 1
ATOM 745 C CA . ARG A 1 95 ? -22.789 -5.426 25.421 1.00 83.44 95 ARG A CA 1
ATOM 746 C C . ARG A 1 95 ? -24.281 -5.139 25.274 1.00 83.44 95 ARG A C 1
ATOM 748 O O . ARG A 1 95 ? -24.982 -5.093 26.275 1.00 83.44 95 ARG A O 1
ATOM 755 N N . ALA A 1 96 ? -24.753 -4.972 24.040 1.00 80.50 96 ALA A N 1
ATOM 756 C CA . ALA A 1 96 ? -26.165 -4.734 23.766 1.00 80.50 96 ALA A CA 1
ATOM 757 C C . ALA A 1 96 ? -27.049 -5.952 24.086 1.00 80.50 96 ALA A C 1
ATOM 759 O O . ALA A 1 96 ? -28.186 -5.751 24.487 1.00 80.50 96 ALA A O 1
ATOM 760 N N . SER A 1 97 ? -26.534 -7.181 23.947 1.00 81.94 97 SER A N 1
ATOM 761 C CA . SER A 1 97 ? -27.287 -8.410 24.245 1.00 81.94 97 SER A CA 1
ATOM 762 C C . SER A 1 97 ? -27.300 -8.812 25.724 1.00 81.94 97 SER A C 1
ATOM 764 O O . SER A 1 97 ? -28.101 -9.649 26.105 1.00 81.94 97 SER A O 1
ATOM 766 N N . VAL A 1 98 ? -26.374 -8.297 26.542 1.00 86.00 98 VAL A N 1
ATOM 767 C CA . VAL A 1 98 ? -26.304 -8.596 27.990 1.00 86.00 98 VAL A CA 1
ATOM 768 C C . VAL A 1 98 ? -27.111 -7.588 28.818 1.00 86.00 98 VAL A C 1
ATOM 770 O O . VAL A 1 98 ? -27.530 -7.899 29.924 1.00 86.00 98 VAL A O 1
ATOM 773 N N . GLY A 1 99 ? -27.311 -6.371 28.302 1.00 70.81 99 GLY A N 1
ATOM 774 C CA . GLY A 1 99 ? -28.077 -5.312 28.971 1.00 70.81 99 GLY A CA 1
ATOM 775 C C . GLY A 1 99 ? -29.570 -5.272 28.624 1.00 70.81 99 GLY A C 1
ATOM 776 O O . GLY A 1 99 ? -30.217 -4.278 28.947 1.00 70.81 99 GLY A O 1
ATOM 777 N N . SER A 1 100 ? -30.081 -6.292 27.929 1.00 52.50 100 SER A N 1
ATOM 778 C CA . SER A 1 100 ? -31.486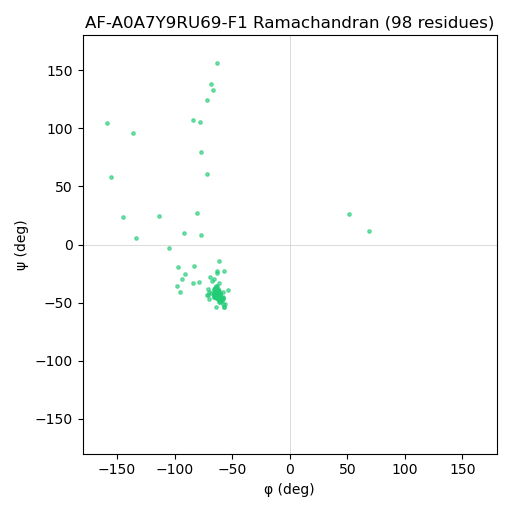 -6.476 27.533 1.00 52.50 100 SER A CA 1
ATOM 779 C C . SER A 1 100 ? -32.072 -7.695 28.221 1.00 52.50 100 SER A C 1
ATOM 781 O O . SER A 1 100 ? -33.221 -7.599 28.691 1.00 52.50 100 SER A O 1
#

Solvent-accessible surface area (backbone atoms only — not comparable to full-atom values): 5624 Å² total; per-residue (Å²): 137,84,80,58,70,65,62,53,59,75,66,54,72,76,67,76,43,70,45,28,56,53,8,48,53,37,21,49,49,12,49,48,45,37,50,50,51,51,44,44,62,71,75,61,56,83,73,80,88,66,94,82,68,99,60,70,68,61,58,54,50,53,50,42,62,50,13,54,58,32,28,54,51,10,48,53,36,20,51,52,21,50,53,52,51,52,52,51,49,54,53,52,53,53,54,60,66,73,77,108

Foldseek 3Di:
DDDDVVVVVVVCLPVQDPLQVQLVVLLVVLVVLLCCLVCCVPPVVPPPPDPPDPDPPVVSVVSNVVSVVSNVSSPVSNVVRVVVSVVVNVVVVVVVVVVD

InterPro domains:
  IPR018719 Protein of unknown function DUF2243, membrane [PF10002] (13-80)